Protein AF-A0A6P7H6E7-F1 (afdb_monomer_lite)

Radius of gyration: 27.66 Å; chains: 1; bounding box: 64×68×85 Å

pLDDT: mean 75.66, std 18.69, range [34.94, 96.0]

Sequence (148 aa):
MSEPGEEPEHGEEAQASQPQLYQLVNYAGNVHMPAFDNNKSTWKVYTQVFKNKMKVHNIDEDNWPQFLLTYVGFDIVSLLTELCFPEEVEDKTYGELVKMVQEYIEPDHSELAETYKFMLRVQKESESITEYVAALKALPLETSLFTG

Structure (mmCIF, N/CA/C/O backbone):
data_AF-A0A6P7H6E7-F1
#
_entry.id   AF-A0A6P7H6E7-F1
#
loop_
_atom_site.group_PDB
_atom_site.id
_atom_site.type_symbol
_atom_site.label_atom_id
_atom_site.label_alt_id
_atom_site.label_comp_id
_atom_site.label_asym_id
_atom_site.label_entity_id
_atom_site.label_seq_id
_atom_site.pdbx_PDB_ins_code
_atom_site.Cartn_x
_atom_site.Cartn_y
_atom_site.Cartn_z
_atom_site.occupancy
_atom_site.B_iso_or_equiv
_atom_site.auth_seq_id
_atom_site.auth_comp_id
_atom_site.auth_asym_id
_atom_site.auth_atom_id
_atom_site.pdbx_PDB_model_num
ATOM 1 N N . MET A 1 1 ? 31.906 41.310 -54.593 1.00 38.72 1 MET A N 1
ATOM 2 C CA . MET A 1 1 ? 31.109 40.574 -55.594 1.00 38.72 1 MET A CA 1
ATOM 3 C C . MET A 1 1 ? 31.069 39.121 -55.141 1.00 38.72 1 MET A C 1
ATOM 5 O O . MET A 1 1 ? 32.137 38.554 -54.986 1.00 38.72 1 MET A O 1
ATOM 9 N N . SER A 1 2 ? 29.852 38.647 -54.852 1.00 42.44 2 SER A N 1
ATOM 10 C CA . SER A 1 2 ? 29.301 37.275 -54.894 1.00 42.44 2 SER A CA 1
ATOM 11 C C . SER A 1 2 ? 30.016 36.068 -54.244 1.00 42.44 2 SER A C 1
ATOM 13 O O . SER A 1 2 ? 31.048 35.617 -54.726 1.00 42.44 2 SER A O 1
ATOM 15 N N . GLU A 1 3 ? 29.348 35.487 -53.234 1.00 53.25 3 GLU A N 1
ATOM 16 C CA . GLU A 1 3 ? 29.195 34.027 -52.975 1.00 53.25 3 GLU A CA 1
ATOM 17 C C . GLU A 1 3 ? 28.291 33.363 -54.061 1.00 53.25 3 GLU A C 1
ATOM 19 O O . GLU A 1 3 ? 27.765 34.143 -54.869 1.00 53.25 3 GLU A O 1
ATOM 24 N N . PRO A 1 4 ? 28.008 32.024 -54.128 1.00 62.59 4 PRO A N 1
ATOM 25 C CA . PRO A 1 4 ? 28.174 30.919 -53.142 1.00 62.59 4 PRO A CA 1
ATOM 26 C C . PRO A 1 4 ? 28.614 29.539 -53.727 1.00 62.59 4 PRO A C 1
ATOM 28 O O . PRO A 1 4 ? 28.822 29.399 -54.931 1.00 62.59 4 PRO A O 1
ATOM 31 N N . GLY A 1 5 ? 28.710 28.498 -52.880 1.00 40.84 5 GLY A N 1
ATOM 32 C CA . GLY A 1 5 ? 28.837 27.094 -53.312 1.00 40.84 5 GLY A CA 1
ATOM 33 C C . GLY A 1 5 ? 28.913 26.055 -52.178 1.00 40.84 5 GLY A C 1
ATOM 34 O O . GLY A 1 5 ? 30.003 25.594 -51.873 1.00 40.84 5 GLY A O 1
ATOM 35 N N . GLU A 1 6 ? 27.746 25.735 -51.603 1.00 44.34 6 GLU A N 1
ATOM 36 C CA . GLU A 1 6 ? 27.266 24.428 -51.085 1.00 44.34 6 GLU A CA 1
ATOM 37 C C . GLU A 1 6 ? 28.054 23.625 -50.016 1.00 44.34 6 GLU A C 1
ATOM 39 O O . GLU A 1 6 ? 29.125 23.069 -50.254 1.00 44.34 6 GLU A O 1
ATOM 44 N N . GLU A 1 7 ? 27.406 23.460 -48.853 1.00 49.53 7 GLU A N 1
ATOM 45 C CA . GLU A 1 7 ? 27.566 22.315 -47.940 1.00 49.53 7 GLU A CA 1
ATOM 46 C C . GLU A 1 7 ? 27.117 21.000 -48.605 1.00 49.53 7 GLU A C 1
ATOM 48 O O . GLU A 1 7 ? 26.267 21.006 -49.499 1.00 49.53 7 GLU A O 1
ATOM 53 N N . PRO A 1 8 ? 27.550 19.856 -48.050 1.00 44.41 8 PRO A N 1
ATOM 54 C CA . PRO A 1 8 ? 26.574 18.823 -47.749 1.00 44.41 8 PRO A CA 1
ATOM 55 C C . PRO A 1 8 ? 26.535 18.516 -46.249 1.00 44.41 8 PRO A C 1
ATOM 57 O O . PRO A 1 8 ? 27.533 18.129 -45.636 1.00 44.41 8 PRO A O 1
ATOM 60 N N . GLU A 1 9 ? 25.331 18.660 -45.697 1.00 52.41 9 GLU A N 1
ATOM 61 C CA . GLU A 1 9 ? 24.833 17.929 -44.534 1.00 52.41 9 GLU A CA 1
ATOM 62 C C . GLU A 1 9 ? 24.992 16.406 -44.730 1.00 52.41 9 GLU A C 1
ATOM 64 O O . GLU A 1 9 ? 24.896 15.922 -45.857 1.00 52.41 9 GLU A O 1
ATOM 69 N N . HIS A 1 10 ? 25.221 15.677 -43.626 1.00 39.91 10 HIS A N 1
ATOM 70 C CA . HIS A 1 10 ? 24.854 14.274 -43.309 1.00 39.91 10 HIS A CA 1
ATOM 71 C C . HIS A 1 10 ? 25.899 13.687 -42.337 1.00 39.91 10 HIS A C 1
ATOM 73 O O . HIS A 1 10 ? 27.096 13.803 -42.577 1.00 39.91 10 HIS A O 1
ATOM 79 N N . GLY A 1 11 ? 25.578 13.026 -41.226 1.00 34.94 11 GLY A N 1
ATOM 80 C CA . GLY A 1 11 ? 24.317 12.629 -40.594 1.00 34.94 11 GLY A CA 1
ATOM 81 C C . GLY A 1 11 ? 24.570 12.541 -39.077 1.00 34.94 11 GLY A C 1
ATOM 82 O O . GLY A 1 11 ? 25.713 12.466 -38.631 1.00 34.94 11 GLY A O 1
ATOM 83 N N . GLU A 1 12 ? 23.577 12.771 -38.221 1.00 47.59 12 GLU A N 1
ATOM 84 C CA . GLU A 1 12 ? 22.709 11.690 -37.726 1.00 47.59 12 GLU A CA 1
ATOM 85 C C . GLU A 1 12 ? 23.474 10.379 -37.500 1.00 47.59 12 GLU A C 1
ATOM 87 O O . GLU A 1 12 ? 23.634 9.612 -38.435 1.00 47.59 12 GLU A O 1
ATOM 92 N N . GLU A 1 13 ? 23.961 10.180 -36.267 1.00 44.84 13 GLU A N 1
ATOM 93 C CA . GLU A 1 13 ? 24.302 8.915 -35.574 1.00 44.84 13 GLU A CA 1
ATOM 94 C C . GLU A 1 13 ? 25.347 9.279 -34.492 1.00 44.84 13 GLU A C 1
ATOM 96 O O . GLU A 1 13 ? 26.471 9.652 -34.792 1.00 44.84 13 GLU A O 1
ATOM 101 N N . ALA A 1 14 ? 25.060 9.338 -33.191 1.00 38.59 14 ALA A N 1
ATOM 102 C CA . ALA A 1 14 ? 24.415 8.321 -32.383 1.00 38.59 14 ALA A CA 1
ATOM 103 C C . ALA A 1 14 ? 23.660 8.951 -31.195 1.00 38.59 14 ALA A C 1
ATOM 105 O O . ALA A 1 14 ? 24.245 9.334 -30.184 1.00 38.59 14 ALA A O 1
ATOM 106 N N . GLN A 1 15 ? 22.331 8.994 -31.293 1.00 39.78 15 GLN A N 1
ATOM 107 C CA . GLN A 1 15 ? 21.427 9.089 -30.137 1.00 39.78 15 GLN A CA 1
ATOM 108 C C . GLN A 1 15 ? 20.945 7.696 -29.683 1.00 39.78 15 GLN A C 1
ATOM 110 O O . GLN A 1 15 ? 19.939 7.572 -28.990 1.00 39.78 15 GLN A O 1
ATOM 115 N N . ALA A 1 16 ? 21.646 6.626 -30.066 1.00 48.97 16 ALA A N 1
ATOM 116 C CA . ALA A 1 16 ? 21.280 5.262 -29.713 1.00 48.97 16 ALA A CA 1
ATOM 117 C C . ALA A 1 16 ? 22.121 4.760 -28.532 1.00 48.97 16 ALA A C 1
ATOM 119 O O . ALA A 1 16 ? 23.346 4.694 -28.620 1.00 48.97 16 ALA A O 1
ATOM 120 N N . SER A 1 17 ? 21.428 4.308 -27.481 1.00 49.62 17 SER A N 1
ATOM 121 C CA . SER A 1 17 ? 21.933 3.554 -26.316 1.00 49.62 17 SER A CA 1
ATOM 122 C C . SER A 1 17 ? 22.246 4.348 -25.042 1.00 49.62 17 SER A C 1
ATOM 124 O O . SER A 1 17 ? 23.214 4.052 -24.345 1.00 49.62 17 SER A O 1
ATOM 126 N N . GLN A 1 18 ? 21.385 5.291 -24.646 1.00 45.50 18 GLN A N 1
ATOM 127 C CA . GLN A 1 18 ? 21.222 5.492 -23.200 1.00 45.50 18 GLN A CA 1
ATOM 128 C C . GLN A 1 18 ? 20.479 4.269 -22.625 1.00 45.50 18 GLN A C 1
ATOM 130 O O . GLN A 1 18 ? 19.486 3.853 -23.227 1.00 45.50 18 GLN A O 1
ATOM 135 N N . PRO A 1 19 ? 20.932 3.663 -21.507 1.00 49.91 19 PRO A N 1
ATOM 136 C CA . PRO A 1 19 ? 20.235 2.538 -20.883 1.00 49.91 19 PRO A CA 1
ATOM 137 C C . PRO A 1 19 ? 18.774 2.914 -20.622 1.00 49.91 19 PRO A C 1
ATOM 139 O O . PRO A 1 19 ? 18.520 4.026 -20.161 1.00 49.91 19 PRO A O 1
ATOM 142 N N . GLN A 1 20 ? 17.820 2.006 -20.855 1.00 53.94 20 GLN A N 1
ATOM 143 C CA . GLN A 1 20 ? 16.397 2.261 -20.565 1.00 53.94 20 GLN A CA 1
ATOM 144 C C . GLN A 1 20 ? 16.183 2.773 -19.125 1.00 53.94 20 GLN A C 1
ATOM 146 O O . GLN A 1 20 ? 15.345 3.640 -18.887 1.00 53.94 20 GLN A O 1
ATOM 151 N N . LEU A 1 21 ? 17.040 2.341 -18.192 1.00 41.00 21 LEU A N 1
ATOM 152 C CA . LEU A 1 21 ? 17.104 2.830 -16.813 1.00 41.00 21 LEU A CA 1
ATOM 153 C C . LEU A 1 21 ? 17.318 4.353 -16.699 1.00 41.00 21 LEU A C 1
ATOM 155 O O . LEU A 1 21 ? 16.691 4.985 -15.857 1.00 41.00 21 LEU A O 1
ATOM 159 N N . TYR A 1 22 ? 18.137 4.977 -17.552 1.00 45.66 22 TYR A N 1
ATOM 160 C CA . TYR A 1 22 ? 18.367 6.431 -17.528 1.00 45.66 22 TYR A CA 1
ATOM 161 C C . TYR A 1 22 ? 17.148 7.231 -18.006 1.00 45.66 22 TYR A C 1
ATOM 163 O O . TYR A 1 22 ? 16.881 8.317 -17.490 1.00 45.66 22 TYR A O 1
ATOM 171 N N . GLN A 1 23 ? 16.379 6.695 -18.958 1.00 50.47 23 GLN A N 1
ATOM 172 C CA . GLN A 1 23 ? 15.110 7.309 -19.355 1.00 50.47 23 GLN A CA 1
ATOM 173 C C . GLN A 1 23 ? 14.056 7.154 -18.251 1.00 50.47 23 GLN A C 1
ATOM 175 O O . GLN A 1 23 ? 13.353 8.120 -17.956 1.00 50.47 23 GLN A O 1
ATOM 180 N N . LEU A 1 24 ? 14.025 6.000 -17.571 1.00 51.50 24 LEU A N 1
ATOM 181 C CA . LEU A 1 24 ? 13.170 5.750 -16.406 1.00 51.50 24 LEU A CA 1
ATOM 182 C C . LEU A 1 24 ? 13.443 6.746 -15.264 1.00 51.50 24 LEU A C 1
ATOM 184 O O . LEU A 1 24 ? 12.508 7.322 -14.715 1.00 51.50 24 LEU A O 1
ATOM 188 N N . VAL A 1 25 ? 14.718 6.997 -14.943 1.00 52.03 25 VAL A N 1
ATOM 189 C CA . VAL A 1 25 ? 15.145 7.900 -13.855 1.00 52.03 25 VAL A CA 1
ATOM 190 C C . VAL A 1 25 ? 14.800 9.366 -14.151 1.00 52.03 25 VAL A C 1
ATOM 192 O O . VAL A 1 25 ? 14.315 10.077 -13.270 1.00 52.03 25 VAL A O 1
ATOM 195 N N . ASN A 1 26 ? 14.970 9.821 -15.397 1.00 47.06 26 ASN A N 1
ATOM 196 C CA . ASN A 1 26 ? 14.592 11.183 -15.797 1.00 47.06 26 ASN A CA 1
ATOM 197 C C . ASN A 1 26 ? 13.064 11.388 -15.818 1.00 47.06 26 ASN A C 1
ATOM 199 O O . ASN A 1 26 ? 12.585 12.482 -15.518 1.00 47.06 26 ASN A O 1
ATOM 203 N N . TYR A 1 27 ? 12.286 10.343 -16.122 1.00 53.06 27 TYR A N 1
ATOM 204 C CA . TYR A 1 27 ? 10.823 10.379 -16.031 1.00 53.06 27 TYR A CA 1
ATOM 205 C C . TYR A 1 27 ? 10.331 10.308 -14.579 1.00 53.06 27 TYR A C 1
ATOM 207 O O . TYR A 1 27 ? 9.423 11.051 -14.207 1.00 53.06 27 TYR A O 1
ATOM 215 N N . ALA A 1 28 ? 10.973 9.495 -13.735 1.00 51.12 28 ALA A N 1
ATOM 216 C CA . ALA A 1 28 ? 10.705 9.399 -12.301 1.00 51.12 28 ALA A CA 1
ATOM 217 C C . ALA A 1 28 ? 10.885 10.746 -11.575 1.00 51.12 28 ALA A C 1
ATOM 219 O O . ALA A 1 28 ? 10.122 11.059 -10.660 1.00 51.12 28 ALA A O 1
ATOM 220 N N . GLY A 1 29 ? 11.811 11.594 -12.045 1.00 49.16 29 GLY A N 1
ATOM 221 C CA . GLY A 1 29 ? 11.960 12.980 -11.582 1.00 49.16 29 GLY A CA 1
ATOM 222 C C . GLY A 1 29 ? 10.728 13.872 -11.820 1.00 49.16 29 GLY A C 1
ATOM 223 O O . GLY A 1 29 ? 10.509 14.816 -11.065 1.00 49.16 29 GLY A O 1
ATOM 224 N N . ASN A 1 30 ? 9.884 13.549 -12.809 1.00 53.25 30 ASN A N 1
ATOM 225 C CA . ASN A 1 30 ? 8.616 14.241 -13.082 1.00 53.25 30 ASN A CA 1
ATOM 226 C C . ASN A 1 30 ? 7.398 13.561 -12.429 1.00 53.25 30 ASN A C 1
ATOM 228 O O . ASN A 1 30 ? 6.339 14.179 -12.295 1.00 53.25 30 ASN A O 1
ATOM 232 N N . VAL A 1 31 ? 7.533 12.314 -11.967 1.00 61.22 31 VAL A N 1
ATOM 233 C CA . VAL A 1 31 ? 6.505 11.613 -11.188 1.00 61.22 31 VAL A CA 1
ATOM 234 C C . VAL A 1 31 ? 6.758 11.853 -9.702 1.00 61.22 31 VAL A C 1
ATOM 236 O O . VAL A 1 31 ? 7.139 10.959 -8.957 1.00 61.22 31 VAL A O 1
ATOM 239 N N . HIS A 1 32 ? 6.529 13.079 -9.228 1.00 70.12 32 HIS A N 1
ATOM 240 C CA . HIS A 1 32 ? 6.522 13.314 -7.784 1.00 70.12 32 HIS A CA 1
ATOM 241 C C . HIS A 1 32 ? 5.297 12.616 -7.176 1.00 70.12 32 HIS A C 1
ATOM 243 O O . HIS A 1 32 ? 4.144 12.982 -7.454 1.00 70.12 32 HIS A O 1
ATOM 249 N N . MET A 1 33 ? 5.544 11.595 -6.363 1.00 80.56 33 MET A N 1
ATOM 250 C CA . MET A 1 33 ? 4.554 10.927 -5.530 1.00 80.56 33 MET A CA 1
ATOM 251 C C . MET A 1 33 ? 5.083 10.919 -4.093 1.00 80.56 33 MET A C 1
ATOM 253 O O . MET A 1 33 ? 6.209 10.477 -3.879 1.00 80.56 33 MET A O 1
ATOM 257 N N . PRO A 1 34 ? 4.325 11.443 -3.113 1.00 84.00 34 PRO A N 1
ATOM 258 C CA . PRO A 1 34 ? 4.729 11.332 -1.719 1.00 84.00 34 PRO A CA 1
ATOM 259 C C . PRO A 1 34 ? 4.740 9.858 -1.299 1.00 84.00 34 PRO A C 1
ATOM 261 O O . PRO A 1 34 ? 3.945 9.072 -1.814 1.00 84.00 34 PRO A O 1
ATOM 264 N N . ALA A 1 35 ? 5.599 9.508 -0.342 1.00 91.00 35 ALA A N 1
ATOM 265 C CA . ALA A 1 35 ? 5.547 8.203 0.310 1.00 91.00 35 ALA A CA 1
ATOM 266 C C . ALA A 1 35 ? 4.164 7.950 0.927 1.00 91.00 35 ALA A C 1
ATOM 268 O O . ALA A 1 35 ? 3.431 8.896 1.249 1.00 91.00 35 ALA A O 1
ATOM 269 N N . PHE A 1 36 ? 3.803 6.677 1.076 1.00 92.00 36 PHE A N 1
ATOM 270 C CA . PHE A 1 36 ? 2.553 6.315 1.722 1.00 92.00 36 PHE A CA 1
ATOM 271 C C . PHE A 1 36 ? 2.566 6.760 3.192 1.00 92.00 36 PHE A C 1
ATOM 273 O O . PHE A 1 36 ? 3.544 6.574 3.910 1.00 92.00 36 PHE A O 1
ATOM 280 N N . ASP A 1 37 ? 1.464 7.366 3.633 1.00 87.44 37 ASP A N 1
ATOM 281 C CA . ASP A 1 37 ? 1.277 7.836 5.003 1.00 87.44 37 ASP A CA 1
ATOM 282 C C . ASP A 1 37 ? -0.158 7.534 5.429 1.00 87.44 37 ASP A C 1
ATOM 284 O O . ASP A 1 37 ? -1.118 8.136 4.927 1.00 87.44 37 ASP A O 1
ATOM 288 N N . ASN A 1 38 ? -0.288 6.606 6.376 1.00 85.06 38 ASN A N 1
ATOM 289 C CA . ASN A 1 38 ? -1.578 6.128 6.862 1.00 85.06 38 ASN A CA 1
ATOM 290 C C . ASN A 1 38 ? -2.383 7.223 7.595 1.00 85.06 38 ASN A C 1
ATOM 292 O O . ASN A 1 38 ? -3.591 7.097 7.764 1.00 85.06 38 ASN A O 1
ATOM 296 N N . ASN A 1 39 ? -1.745 8.331 7.995 1.00 84.94 39 ASN A N 1
ATOM 297 C CA . ASN A 1 39 ? -2.435 9.473 8.601 1.00 84.94 39 ASN A CA 1
ATOM 298 C C . ASN A 1 39 ? -3.029 10.432 7.558 1.00 84.94 39 ASN A C 1
ATOM 300 O O . ASN A 1 39 ? -3.848 11.284 7.903 1.00 84.94 39 ASN A O 1
ATOM 304 N N . LYS A 1 40 ? -2.599 10.338 6.291 1.00 83.12 40 LYS A N 1
ATOM 305 C CA . LYS A 1 40 ? -3.007 11.255 5.213 1.00 83.12 40 LYS A CA 1
ATOM 306 C C . LYS A 1 40 ? -3.997 10.633 4.234 1.00 83.12 40 LYS A C 1
ATOM 308 O O . LYS A 1 40 ? -4.817 11.357 3.674 1.00 83.12 40 LYS A O 1
ATOM 313 N N . SER A 1 41 ? -3.921 9.325 3.992 1.00 85.00 41 SER A N 1
ATOM 314 C CA . SER A 1 41 ? -4.796 8.633 3.037 1.00 85.00 41 SER A CA 1
ATOM 315 C C . SER A 1 41 ? -4.887 7.137 3.314 1.00 85.00 41 SER A C 1
ATOM 317 O O . SER A 1 41 ? -3.965 6.564 3.884 1.00 85.00 41 SER A O 1
ATOM 319 N N . THR A 1 42 ? -5.945 6.490 2.823 1.00 89.25 42 THR A N 1
ATOM 320 C CA . THR A 1 42 ? -6.055 5.025 2.849 1.00 89.25 42 THR A CA 1
ATOM 321 C C . THR A 1 42 ? -5.169 4.377 1.784 1.00 89.25 42 THR A C 1
ATOM 323 O O . THR A 1 42 ? -4.878 4.982 0.744 1.00 89.25 42 THR A O 1
ATOM 326 N N . TRP A 1 43 ? -4.791 3.114 2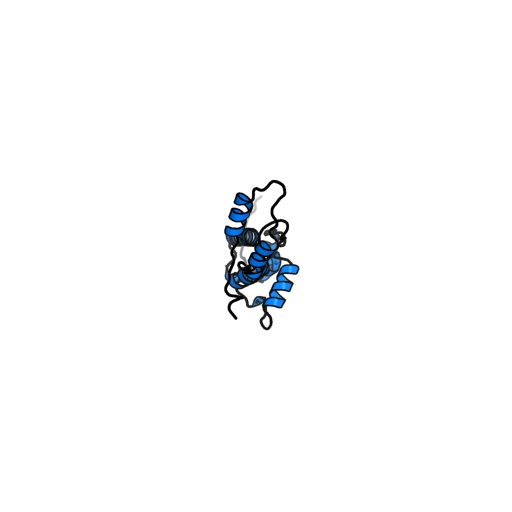.001 1.00 91.75 43 TRP A N 1
ATOM 327 C CA . TRP A 1 43 ? -3.991 2.342 1.044 1.00 91.75 43 TRP A CA 1
ATOM 328 C C . TRP A 1 43 ? -4.661 2.247 -0.337 1.00 91.75 43 TRP A C 1
ATOM 330 O O . TRP A 1 43 ? -4.030 2.437 -1.382 1.00 91.75 43 TRP A O 1
ATOM 340 N N . LYS A 1 44 ? -5.988 2.082 -0.358 1.00 90.62 44 LYS A N 1
ATOM 341 C CA . LYS A 1 44 ? -6.799 2.104 -1.583 1.00 90.62 44 LYS A CA 1
ATOM 342 C C . LYS A 1 44 ? -6.671 3.413 -2.371 1.00 90.62 44 LYS A C 1
ATOM 344 O O . LYS A 1 44 ? -6.581 3.391 -3.597 1.00 90.62 44 LYS A O 1
ATOM 349 N N . VAL A 1 45 ? -6.677 4.563 -1.693 1.00 89.81 45 VAL A N 1
ATOM 350 C CA . VAL A 1 45 ? -6.527 5.868 -2.360 1.00 89.81 45 VAL A CA 1
ATOM 351 C C . VAL A 1 45 ? -5.112 6.018 -2.911 1.00 89.81 45 VAL A C 1
ATOM 353 O O . VAL A 1 45 ? -4.949 6.421 -4.063 1.00 89.81 45 VAL A O 1
ATOM 356 N N . TYR A 1 46 ? -4.101 5.640 -2.129 1.00 93.44 46 TYR A N 1
ATOM 357 C CA . TYR A 1 46 ? -2.705 5.686 -2.554 1.00 93.44 46 TYR A CA 1
ATOM 358 C C . TYR A 1 46 ? -2.463 4.871 -3.833 1.00 93.44 46 TYR A C 1
ATOM 360 O O . TYR A 1 46 ? -1.968 5.399 -4.832 1.00 93.44 46 TYR A O 1
ATOM 368 N N . THR A 1 47 ? -2.901 3.610 -3.848 1.00 94.44 47 THR A N 1
ATOM 369 C CA . THR A 1 47 ? -2.746 2.711 -5.003 1.00 94.44 47 THR A CA 1
ATOM 370 C C . THR A 1 47 ? -3.530 3.187 -6.228 1.00 94.44 47 THR A C 1
ATOM 372 O O . THR A 1 47 ? -3.054 3.047 -7.355 1.00 94.44 47 THR A O 1
ATOM 375 N N . GLN A 1 48 ? -4.692 3.825 -6.049 1.00 93.19 48 GLN A N 1
ATOM 376 C CA . GLN A 1 48 ? -5.428 4.444 -7.154 1.00 93.19 48 GLN A CA 1
ATOM 377 C C . GLN A 1 48 ? -4.654 5.612 -7.782 1.00 93.19 48 GLN A C 1
ATOM 379 O O . GLN A 1 48 ? -4.566 5.705 -9.009 1.00 93.19 48 GLN A O 1
ATOM 384 N N . VAL A 1 49 ? -4.087 6.503 -6.961 1.00 91.62 49 VAL A N 1
ATOM 385 C CA . VAL A 1 49 ? -3.269 7.627 -7.447 1.00 91.62 49 VAL A CA 1
ATOM 386 C C . VAL A 1 49 ? -2.008 7.108 -8.139 1.00 91.62 49 VAL A C 1
ATOM 388 O O . VAL A 1 49 ? -1.640 7.637 -9.189 1.00 91.62 49 VAL A O 1
ATOM 391 N N . PHE A 1 50 ? -1.395 6.047 -7.607 1.00 94.00 50 PHE A N 1
ATOM 392 C CA . PHE A 1 50 ? -0.247 5.373 -8.215 1.00 94.00 50 PHE A CA 1
ATOM 393 C C . PHE A 1 50 ? -0.584 4.882 -9.628 1.00 94.00 50 PHE A C 1
ATOM 395 O O . PHE A 1 50 ? 0.048 5.309 -10.594 1.00 94.00 50 PHE A O 1
ATOM 402 N N . LYS A 1 51 ? -1.647 4.076 -9.770 1.00 93.94 51 LYS A N 1
ATOM 403 C CA . LYS A 1 51 ? -2.107 3.554 -11.069 1.00 93.94 51 LYS A CA 1
ATOM 404 C C . LYS A 1 51 ? -2.389 4.669 -12.067 1.00 93.94 51 LYS A C 1
ATOM 406 O O . LYS A 1 51 ? -1.999 4.581 -13.227 1.00 93.94 51 LYS A O 1
ATOM 411 N N . ASN A 1 52 ? -3.065 5.728 -11.623 1.00 90.56 52 ASN A N 1
ATOM 412 C CA . ASN A 1 52 ? -3.379 6.864 -12.484 1.00 90.56 52 ASN A CA 1
ATOM 413 C C . ASN A 1 52 ? -2.106 7.556 -12.979 1.00 90.56 52 ASN A C 1
ATOM 415 O O . ASN A 1 52 ? -2.024 7.882 -14.159 1.00 90.56 52 ASN A O 1
ATOM 419 N N . LYS A 1 53 ? -1.104 7.741 -12.111 1.00 87.75 53 LYS A N 1
ATOM 420 C CA . LYS A 1 53 ? 0.191 8.302 -12.510 1.00 87.75 53 LYS A CA 1
ATOM 421 C C . LYS A 1 53 ? 0.894 7.405 -13.523 1.00 87.75 53 LYS A C 1
ATOM 423 O O . LYS A 1 53 ? 1.279 7.905 -14.573 1.00 87.75 53 LYS A O 1
ATOM 428 N N . MET A 1 54 ? 0.993 6.102 -13.268 1.00 90.50 54 MET A N 1
ATOM 429 C CA . MET A 1 54 ? 1.628 5.175 -14.214 1.00 90.50 54 MET A CA 1
ATOM 430 C C . MET A 1 54 ? 0.971 5.239 -15.599 1.00 90.50 54 MET A C 1
ATOM 432 O O . MET A 1 54 ? 1.665 5.347 -16.607 1.00 90.50 54 MET A O 1
ATOM 436 N N . LYS A 1 55 ? -0.366 5.298 -15.646 1.00 88.56 55 LYS A N 1
ATOM 437 C CA . LYS A 1 55 ? -1.130 5.442 -16.894 1.00 88.56 55 LYS A CA 1
ATOM 438 C C . LYS A 1 55 ? -0.905 6.778 -17.595 1.00 88.56 55 LYS A C 1
ATOM 440 O O . LYS A 1 55 ? -0.697 6.791 -18.799 1.00 88.56 55 LYS A O 1
ATOM 445 N N . VAL A 1 56 ? -0.928 7.898 -16.868 1.00 86.88 56 VAL A N 1
ATOM 446 C CA . VAL A 1 56 ? -0.676 9.237 -17.442 1.00 86.88 56 VAL A CA 1
ATOM 447 C C . VAL A 1 56 ? 0.715 9.319 -18.073 1.00 86.88 56 VAL A C 1
ATOM 449 O O . VAL A 1 56 ? 0.894 9.994 -19.082 1.00 86.88 56 VAL A O 1
ATOM 452 N N . HIS A 1 57 ? 1.684 8.613 -17.495 1.00 84.31 57 HIS A N 1
ATOM 453 C CA . HIS A 1 57 ? 3.059 8.568 -17.979 1.00 84.31 57 HIS A CA 1
ATOM 454 C C . HIS A 1 57 ? 3.340 7.408 -18.952 1.00 84.31 57 HIS A C 1
ATOM 456 O O . HIS A 1 57 ? 4.489 7.247 -19.351 1.00 84.31 57 HIS A O 1
ATOM 462 N N . ASN A 1 58 ? 2.323 6.636 -19.362 1.00 85.94 58 ASN A N 1
ATOM 463 C CA . ASN A 1 58 ? 2.451 5.472 -20.252 1.00 85.94 58 ASN A CA 1
ATOM 464 C C . ASN A 1 58 ? 3.522 4.460 -19.798 1.00 85.94 58 ASN A C 1
ATOM 466 O O . ASN A 1 58 ? 4.266 3.923 -20.617 1.00 85.94 58 ASN A O 1
ATOM 470 N N . ILE A 1 59 ? 3.616 4.215 -18.489 1.00 86.69 59 ILE A N 1
ATOM 471 C CA . ILE A 1 59 ? 4.523 3.212 -17.925 1.00 86.69 59 ILE A CA 1
ATOM 472 C C . ILE A 1 59 ? 3.901 1.824 -18.081 1.00 86.69 59 ILE A C 1
ATOM 474 O O . ILE A 1 59 ? 2.767 1.606 -17.643 1.00 86.69 59 ILE A O 1
ATOM 478 N N . ASP A 1 60 ? 4.665 0.898 -18.662 1.00 90.38 60 ASP A N 1
ATOM 479 C CA . ASP A 1 60 ? 4.278 -0.508 -18.811 1.00 90.38 60 ASP A CA 1
ATOM 480 C C . ASP A 1 60 ? 3.987 -1.153 -17.445 1.00 90.38 60 ASP A C 1
ATOM 482 O O . ASP A 1 60 ? 4.724 -0.917 -16.482 1.00 90.38 60 ASP A O 1
ATOM 486 N N . GLU A 1 61 ? 2.922 -1.956 -17.370 1.00 91.00 61 GLU A N 1
ATOM 487 C CA . GLU A 1 61 ? 2.489 -2.654 -16.153 1.00 91.00 61 GLU A CA 1
ATOM 488 C C . GLU A 1 61 ? 3.578 -3.582 -15.604 1.00 91.00 61 GLU A C 1
ATOM 490 O O . GLU A 1 61 ? 3.705 -3.707 -14.384 1.00 91.00 61 GLU A O 1
ATOM 495 N N . ASP A 1 62 ? 4.437 -4.114 -16.477 1.00 91.00 62 ASP A N 1
ATOM 496 C CA . ASP A 1 62 ? 5.591 -4.939 -16.102 1.00 91.00 62 ASP A CA 1
ATOM 497 C C . ASP A 1 62 ? 6.594 -4.194 -15.203 1.00 91.00 62 ASP A C 1
ATOM 499 O O . ASP A 1 62 ? 7.297 -4.815 -14.410 1.00 91.00 62 ASP A O 1
ATOM 503 N N . ASN A 1 63 ? 6.636 -2.857 -15.280 1.00 90.31 63 ASN A N 1
ATOM 504 C CA . ASN A 1 63 ? 7.521 -2.028 -14.456 1.00 90.31 63 ASN A CA 1
ATOM 505 C C . ASN A 1 63 ? 6.847 -1.516 -13.171 1.00 90.31 63 ASN A C 1
ATOM 507 O O . ASN A 1 63 ? 7.501 -0.937 -12.301 1.00 90.31 63 ASN A O 1
ATOM 511 N N . TRP A 1 64 ? 5.530 -1.676 -13.021 1.00 93.62 64 TRP A N 1
ATOM 512 C CA . TRP A 1 64 ? 4.805 -1.140 -11.865 1.00 93.62 64 TRP A CA 1
ATOM 513 C C . TRP A 1 64 ? 5.296 -1.656 -10.504 1.00 93.62 64 TRP A C 1
ATOM 515 O O . TRP A 1 64 ? 5.277 -0.849 -9.569 1.00 93.62 64 TRP A O 1
ATOM 525 N N . PRO A 1 65 ? 5.741 -2.920 -10.335 1.00 94.00 65 PRO A N 1
ATOM 526 C CA . PRO A 1 65 ? 6.301 -3.379 -9.064 1.00 94.00 65 PRO A CA 1
ATOM 527 C C . PRO A 1 65 ? 7.500 -2.530 -8.622 1.00 94.00 65 PRO A C 1
ATOM 529 O O . PRO A 1 65 ? 7.522 -2.021 -7.503 1.00 94.00 65 PRO A O 1
ATOM 532 N N . GLN A 1 66 ? 8.455 -2.283 -9.522 1.00 91.12 66 GLN A N 1
ATOM 533 C CA . GLN A 1 66 ? 9.679 -1.534 -9.225 1.00 91.12 66 GLN A CA 1
ATOM 534 C C . GLN A 1 66 ? 9.373 -0.063 -8.923 1.00 91.12 66 GLN A C 1
ATOM 536 O O . GLN A 1 66 ? 9.930 0.525 -7.991 1.00 91.12 66 GLN A O 1
ATOM 541 N N . PHE A 1 67 ? 8.434 0.531 -9.665 1.00 91.31 67 PHE A N 1
ATOM 542 C CA . PHE A 1 67 ? 7.931 1.870 -9.363 1.00 91.31 67 PHE A CA 1
ATOM 543 C C . PHE A 1 67 ? 7.260 1.919 -7.982 1.00 91.31 67 PHE A C 1
ATOM 545 O O . PHE A 1 67 ? 7.526 2.840 -7.212 1.00 91.31 67 PHE A O 1
ATOM 552 N N . LEU A 1 68 ? 6.427 0.936 -7.627 1.00 93.25 68 LEU A N 1
ATOM 553 C CA . LEU A 1 68 ? 5.767 0.902 -6.322 1.00 93.25 68 LEU A CA 1
ATOM 554 C C . LEU A 1 68 ? 6.797 0.858 -5.188 1.00 93.25 68 LEU A C 1
ATOM 556 O O . LEU A 1 68 ? 6.730 1.698 -4.294 1.00 93.25 68 LEU A O 1
ATOM 560 N N . LEU A 1 69 ? 7.777 -0.046 -5.261 1.00 92.25 69 LEU A N 1
ATOM 561 C CA . LEU A 1 69 ? 8.838 -0.175 -4.253 1.00 92.25 69 LEU A CA 1
ATOM 562 C C . LEU A 1 69 ? 9.674 1.108 -4.111 1.00 92.25 69 LEU A C 1
ATOM 564 O O . LEU A 1 69 ? 10.100 1.453 -3.012 1.00 92.25 69 LEU A O 1
ATOM 568 N N . THR A 1 70 ? 9.839 1.865 -5.197 1.00 90.31 70 THR A N 1
ATOM 569 C CA . THR A 1 70 ? 10.565 3.144 -5.186 1.00 90.31 70 THR A CA 1
ATOM 570 C C . THR A 1 70 ? 9.774 4.269 -4.505 1.00 90.31 70 THR A C 1
ATOM 572 O O . THR A 1 70 ? 10.356 5.095 -3.803 1.00 90.31 70 THR A O 1
ATOM 575 N N . TYR A 1 71 ? 8.451 4.329 -4.701 1.00 90.69 71 TYR A N 1
ATOM 576 C CA . TYR A 1 71 ? 7.623 5.452 -4.233 1.00 90.69 71 TYR A CA 1
ATOM 577 C C . TYR A 1 71 ? 6.898 5.211 -2.910 1.00 90.69 71 TYR A C 1
ATOM 579 O O . TYR A 1 71 ? 6.522 6.180 -2.251 1.00 90.69 71 TYR A O 1
ATOM 587 N N . VAL A 1 72 ? 6.673 3.956 -2.515 1.00 91.75 72 VAL A N 1
ATOM 588 C CA . VAL A 1 72 ? 5.828 3.623 -1.358 1.00 91.75 72 VAL A CA 1
ATOM 589 C C . VAL A 1 72 ? 6.442 4.049 -0.021 1.00 91.75 72 VAL A C 1
ATOM 591 O O . VAL A 1 72 ? 5.710 4.423 0.895 1.00 91.75 72 VAL A O 1
ATOM 594 N N . GLY A 1 73 ? 7.774 4.100 0.055 1.00 91.88 73 GLY A N 1
ATOM 595 C CA . GLY A 1 73 ? 8.533 4.498 1.241 1.00 91.88 73 GLY A CA 1
ATOM 596 C C . GLY A 1 73 ? 9.113 3.315 2.021 1.00 91.88 73 GLY A C 1
ATOM 597 O O . GLY A 1 73 ? 8.637 2.185 1.922 1.00 91.88 73 GLY A O 1
ATOM 598 N N . PHE A 1 74 ? 10.154 3.593 2.811 1.00 91.50 74 PHE A N 1
ATOM 599 C CA . PHE A 1 74 ? 10.969 2.573 3.486 1.00 91.50 74 PHE A CA 1
ATOM 600 C C . PHE A 1 74 ? 10.184 1.674 4.444 1.00 91.50 74 PHE A C 1
ATOM 602 O O . PHE A 1 74 ? 10.470 0.481 4.506 1.00 91.50 74 PHE A O 1
ATOM 609 N N . ASP A 1 75 ? 9.191 2.216 5.150 1.00 90.81 75 ASP A N 1
ATOM 610 C CA . ASP A 1 75 ? 8.412 1.455 6.134 1.00 90.81 75 ASP A CA 1
ATOM 611 C C . ASP A 1 75 ? 7.636 0.317 5.459 1.00 90.81 75 ASP A C 1
ATOM 613 O O . ASP A 1 75 ? 7.640 -0.819 5.928 1.00 90.81 75 ASP A O 1
ATOM 617 N N . ILE A 1 76 ? 7.021 0.604 4.308 1.00 93.12 76 ILE A N 1
ATOM 618 C CA . ILE A 1 76 ? 6.254 -0.388 3.552 1.00 93.12 76 ILE A CA 1
ATOM 619 C C . ILE A 1 76 ? 7.173 -1.355 2.803 1.00 93.12 76 ILE A C 1
ATOM 621 O O . ILE A 1 76 ? 6.851 -2.535 2.715 1.00 93.12 76 ILE A O 1
ATOM 625 N N . VAL A 1 77 ? 8.325 -0.899 2.300 1.00 93.62 77 VAL A N 1
ATOM 626 C CA . VAL A 1 77 ? 9.317 -1.804 1.693 1.00 93.62 77 VAL A CA 1
ATOM 627 C C . VAL A 1 77 ? 9.855 -2.789 2.731 1.00 93.62 77 VAL A C 1
ATOM 629 O O . VAL A 1 77 ? 9.875 -3.982 2.461 1.00 93.62 77 VAL A O 1
ATOM 632 N N . SER A 1 78 ? 10.204 -2.319 3.932 1.00 92.94 78 SER A N 1
ATOM 633 C CA . SER A 1 78 ? 10.680 -3.181 5.027 1.00 92.94 78 SER A CA 1
ATOM 634 C C . SER A 1 78 ? 9.633 -4.231 5.399 1.00 92.94 78 SER A C 1
ATOM 636 O O . SER A 1 78 ? 9.947 -5.415 5.478 1.00 92.94 78 SER A O 1
ATOM 638 N N . LEU A 1 79 ? 8.372 -3.809 5.527 1.00 92.62 79 LEU A N 1
ATOM 639 C CA . LEU A 1 79 ? 7.242 -4.708 5.746 1.00 92.62 79 LEU A CA 1
ATOM 640 C C . LEU A 1 79 ? 7.120 -5.758 4.633 1.00 92.62 79 LEU A C 1
ATOM 642 O O . LEU A 1 79 ? 6.976 -6.943 4.910 1.00 92.62 79 LEU A O 1
ATOM 646 N N . LEU A 1 80 ? 7.163 -5.336 3.371 1.00 93.62 80 LEU A N 1
ATOM 647 C CA . LEU A 1 80 ? 7.056 -6.245 2.234 1.00 93.62 80 LEU A CA 1
ATOM 648 C C . LEU A 1 80 ? 8.198 -7.265 2.208 1.00 93.62 80 LEU A C 1
ATOM 650 O O . LEU A 1 80 ? 7.938 -8.438 1.958 1.00 93.62 80 LEU A O 1
ATOM 654 N N . THR A 1 81 ? 9.431 -6.849 2.503 1.00 92.75 81 THR A N 1
ATOM 655 C CA . THR A 1 81 ? 10.586 -7.752 2.607 1.00 92.75 81 THR A CA 1
ATOM 656 C C . THR A 1 81 ? 10.389 -8.788 3.714 1.00 92.75 81 THR A C 1
ATOM 658 O O . THR A 1 81 ? 10.656 -9.969 3.501 1.00 92.75 81 THR A O 1
ATOM 661 N N . GLU A 1 82 ? 9.872 -8.382 4.878 1.00 91.88 82 GLU A N 1
ATOM 662 C CA . GLU A 1 82 ? 9.546 -9.310 5.970 1.00 91.88 82 GLU A CA 1
ATOM 663 C C . GLU A 1 82 ? 8.440 -10.303 5.575 1.00 91.88 82 GLU A C 1
ATOM 665 O O . GLU A 1 82 ? 8.540 -11.489 5.887 1.00 91.88 82 GLU A O 1
ATOM 670 N N . LEU A 1 83 ? 7.410 -9.840 4.857 1.00 89.25 83 LEU A N 1
ATOM 671 C CA . LEU A 1 83 ? 6.291 -10.672 4.404 1.00 89.25 83 LEU A CA 1
ATOM 672 C C . LEU A 1 83 ? 6.654 -11.619 3.248 1.00 89.25 83 LEU A C 1
ATOM 674 O O . LEU A 1 83 ? 6.034 -12.673 3.120 1.00 89.25 83 LEU A O 1
ATOM 678 N N . CYS A 1 84 ? 7.624 -11.263 2.399 1.00 90.50 84 CYS A N 1
ATOM 679 C CA . CYS A 1 84 ? 8.009 -12.069 1.233 1.00 90.50 84 CYS A CA 1
ATOM 680 C C . CYS A 1 84 ? 8.975 -13.211 1.563 1.00 90.50 84 CYS A C 1
ATOM 682 O O . CYS A 1 84 ? 9.091 -14.139 0.764 1.00 90.50 84 CYS A O 1
ATOM 684 N N . PHE A 1 85 ? 9.637 -13.186 2.724 1.00 84.62 85 PHE A N 1
ATOM 685 C CA . PHE A 1 85 ? 10.631 -14.192 3.094 1.00 84.62 85 PHE A CA 1
ATOM 686 C C . PHE A 1 85 ? 10.074 -15.631 2.979 1.00 84.62 85 PHE A C 1
ATOM 688 O O . PHE A 1 85 ? 9.022 -15.922 3.558 1.00 84.62 85 PHE A O 1
ATOM 695 N N . PRO A 1 86 ? 10.763 -16.567 2.285 1.00 87.00 86 PRO A N 1
ATOM 696 C CA . PRO A 1 86 ? 12.159 -16.532 1.814 1.00 87.00 86 PRO A CA 1
ATOM 697 C C . PRO A 1 86 ? 12.381 -16.010 0.379 1.00 87.00 86 PRO A C 1
ATOM 699 O O . PRO A 1 86 ? 13.486 -16.148 -0.140 1.00 87.00 86 PRO A O 1
ATOM 702 N N . GLU A 1 87 ? 11.353 -15.484 -0.280 1.00 90.31 87 GLU A N 1
ATOM 703 C CA . GLU A 1 87 ? 11.431 -14.936 -1.640 1.00 90.31 87 GLU A CA 1
ATOM 704 C C . GLU A 1 87 ? 11.800 -13.443 -1.623 1.00 90.31 87 GLU A C 1
ATOM 706 O O . GLU A 1 87 ? 11.584 -12.748 -0.627 1.00 90.31 87 GLU A O 1
ATOM 711 N N . GLU A 1 88 ? 12.341 -12.944 -2.736 1.00 89.19 88 GLU A N 1
ATOM 712 C CA . GLU A 1 88 ? 12.673 -11.526 -2.897 1.00 89.19 88 GLU A CA 1
ATOM 713 C C . GLU A 1 88 ? 11.415 -10.710 -3.234 1.00 89.19 88 GLU A C 1
ATOM 715 O O . GLU A 1 88 ? 10.513 -11.161 -3.948 1.00 89.19 88 GLU A O 1
ATOM 720 N N . VAL A 1 89 ? 11.341 -9.481 -2.721 1.00 90.50 89 VAL A N 1
ATOM 721 C CA . VAL A 1 89 ? 10.185 -8.596 -2.946 1.00 90.50 89 VAL A CA 1
ATOM 722 C C . VAL A 1 89 ? 10.106 -8.134 -4.408 1.00 90.50 89 VAL A C 1
ATOM 724 O O . VAL A 1 89 ? 9.022 -7.876 -4.932 1.00 90.50 89 VAL A O 1
ATOM 727 N N . GLU A 1 90 ? 11.251 -8.071 -5.082 1.00 89.69 90 GLU A N 1
ATOM 728 C CA . GLU A 1 90 ? 11.412 -7.684 -6.480 1.00 89.69 90 GLU A CA 1
ATOM 729 C C . GLU A 1 90 ? 10.829 -8.707 -7.463 1.00 89.69 90 GLU A C 1
ATOM 731 O O . GLU A 1 90 ? 10.496 -8.333 -8.589 1.00 89.69 90 GLU A O 1
ATOM 736 N N . ASP A 1 91 ? 10.664 -9.963 -7.039 1.00 91.06 91 ASP A N 1
ATOM 737 C CA . ASP A 1 91 ? 10.093 -11.038 -7.858 1.00 91.06 91 ASP A CA 1
ATOM 738 C C . ASP A 1 91 ? 8.552 -11.029 -7.854 1.00 91.06 91 ASP A C 1
ATOM 740 O O . ASP A 1 91 ? 7.910 -11.772 -8.601 1.00 91.06 91 ASP A O 1
ATOM 744 N N . LYS A 1 92 ? 7.932 -10.187 -7.018 1.00 91.56 92 LYS A N 1
ATOM 745 C CA . LYS A 1 92 ? 6.476 -10.106 -6.874 1.00 91.56 92 LYS A CA 1
ATOM 746 C C . LYS A 1 92 ? 5.844 -9.189 -7.909 1.00 91.56 92 LYS A C 1
ATOM 748 O O . LYS A 1 92 ? 6.340 -8.112 -8.242 1.00 91.56 92 LYS A O 1
ATOM 753 N N . THR A 1 93 ? 4.654 -9.568 -8.353 1.00 96.00 93 THR A N 1
ATOM 754 C CA . THR A 1 93 ? 3.824 -8.716 -9.203 1.00 96.00 93 THR A CA 1
ATOM 755 C C . THR A 1 93 ? 3.235 -7.549 -8.411 1.00 96.00 93 THR A C 1
ATOM 757 O O . THR A 1 93 ? 3.034 -7.605 -7.196 1.00 96.00 93 THR A O 1
ATOM 760 N N . TYR A 1 94 ? 2.851 -6.484 -9.116 1.00 95.50 94 TYR A N 1
ATOM 761 C CA . TYR A 1 94 ? 2.230 -5.311 -8.500 1.00 95.50 94 TYR A CA 1
ATOM 762 C C . TYR A 1 94 ? 0.950 -5.683 -7.731 1.00 95.50 94 TYR A C 1
ATOM 764 O O . TYR A 1 94 ? 0.682 -5.144 -6.657 1.00 95.50 94 TYR A O 1
ATOM 772 N N . GLY A 1 95 ? 0.158 -6.617 -8.271 1.00 95.06 95 GLY A N 1
ATOM 773 C CA . GLY A 1 95 ? -1.067 -7.091 -7.631 1.00 95.06 95 GLY A CA 1
ATOM 774 C C . GLY A 1 95 ? -0.804 -7.790 -6.298 1.00 95.06 95 GLY A C 1
ATOM 775 O O . GLY A 1 95 ? -1.510 -7.523 -5.326 1.00 95.06 95 G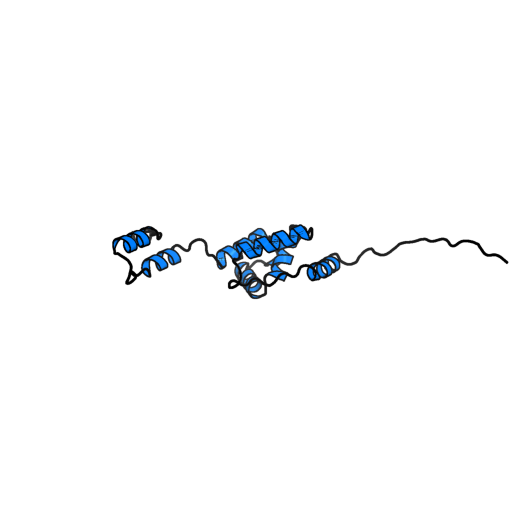LY A O 1
ATOM 776 N N . GLU A 1 96 ? 0.228 -8.631 -6.238 1.00 94.50 96 GLU A N 1
ATOM 777 C CA . GLU A 1 96 ? 0.640 -9.317 -5.009 1.00 94.50 96 GLU A CA 1
ATOM 778 C C . GLU A 1 96 ? 1.143 -8.324 -3.961 1.00 94.50 96 GLU A C 1
ATOM 780 O O . GLU A 1 96 ? 0.681 -8.364 -2.822 1.00 94.50 96 GLU A O 1
ATOM 785 N N . LEU A 1 97 ? 2.007 -7.380 -4.350 1.00 95.25 97 LEU A N 1
ATOM 786 C CA . LEU A 1 97 ? 2.521 -6.340 -3.451 1.00 95.25 97 LEU A CA 1
ATOM 787 C C . LEU A 1 97 ? 1.392 -5.502 -2.843 1.00 95.25 97 LEU A C 1
ATOM 789 O O . LEU A 1 97 ? 1.333 -5.304 -1.630 1.00 95.25 97 LEU A O 1
ATOM 793 N N . VAL A 1 98 ? 0.455 -5.035 -3.675 1.00 94.75 98 VAL A N 1
ATOM 794 C CA . VAL A 1 98 ? -0.698 -4.257 -3.20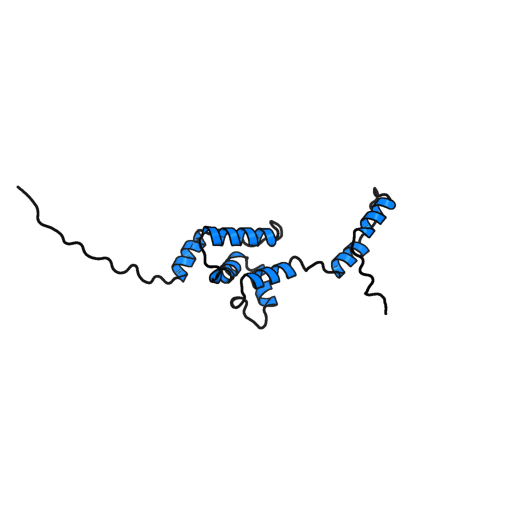2 1.00 94.75 98 VAL A CA 1
ATOM 795 C C . VAL A 1 98 ? -1.546 -5.053 -2.223 1.00 94.75 98 VAL A C 1
ATOM 797 O O . VAL A 1 98 ? -1.993 -4.488 -1.223 1.00 94.75 98 VAL A O 1
ATOM 800 N N . LYS A 1 99 ? -1.769 -6.337 -2.509 1.00 91.44 99 LYS A N 1
ATOM 801 C CA . LYS A 1 99 ? -2.571 -7.218 -1.667 1.00 91.44 99 LYS A CA 1
ATOM 802 C C . LYS A 1 99 ? -1.908 -7.461 -0.310 1.00 91.44 99 LYS A C 1
ATOM 804 O O . LYS A 1 99 ? -2.575 -7.283 0.699 1.00 91.44 99 LYS A O 1
ATOM 809 N N . MET A 1 100 ? -0.612 -7.770 -0.272 1.00 91.69 100 MET A N 1
ATOM 810 C CA . MET A 1 100 ? 0.113 -8.005 0.985 1.00 91.69 100 MET A CA 1
ATOM 811 C C . MET A 1 100 ? 0.071 -6.787 1.914 1.00 91.69 100 MET A C 1
ATOM 813 O O . MET A 1 100 ? -0.211 -6.911 3.103 1.00 91.69 100 MET A O 1
ATOM 817 N N . VAL A 1 101 ? 0.287 -5.587 1.367 1.00 91.81 101 VAL A N 1
ATOM 818 C CA . VAL A 1 101 ? 0.202 -4.350 2.158 1.00 91.81 101 VAL A CA 1
ATOM 819 C C . VAL A 1 101 ? -1.234 -4.079 2.611 1.00 91.81 101 VAL A C 1
ATOM 821 O O . VAL A 1 101 ? -1.449 -3.679 3.753 1.00 91.81 101 VAL A O 1
ATOM 824 N N . GLN A 1 102 ? -2.224 -4.317 1.743 1.00 90.44 102 GLN A N 1
ATOM 825 C CA . GLN A 1 102 ? -3.640 -4.171 2.083 1.00 90.44 102 GLN A CA 1
ATOM 826 C C . GLN A 1 102 ? -4.023 -5.093 3.247 1.00 90.44 102 GLN A C 1
ATOM 828 O O . GLN A 1 102 ? -4.613 -4.614 4.205 1.00 90.44 102 GLN A O 1
ATOM 833 N N . GLU A 1 103 ? -3.649 -6.372 3.197 1.00 86.31 103 GLU A N 1
ATOM 834 C CA . GLU A 1 103 ? -3.924 -7.357 4.252 1.00 86.31 103 GLU A CA 1
ATOM 835 C C . GLU A 1 103 ? -3.199 -7.041 5.565 1.00 86.31 103 GLU A C 1
ATOM 837 O O . GLU A 1 103 ? -3.677 -7.392 6.638 1.00 86.31 103 GLU A O 1
ATOM 842 N N . TYR A 1 104 ? -2.055 -6.363 5.514 1.00 86.38 104 TYR A N 1
ATOM 843 C CA . TYR A 1 104 ? -1.351 -5.964 6.728 1.00 86.38 104 TYR A CA 1
ATOM 844 C C . TYR A 1 104 ? -1.944 -4.707 7.378 1.00 86.38 104 TYR A C 1
ATOM 846 O O . TYR A 1 104 ? -2.108 -4.646 8.596 1.00 86.38 104 TYR A O 1
ATOM 854 N N . ILE A 1 105 ? -2.248 -3.680 6.577 1.00 83.19 105 ILE A N 1
ATOM 855 C CA . ILE A 1 105 ? -2.764 -2.393 7.076 1.00 83.19 105 ILE A CA 1
ATOM 856 C C . ILE A 1 105 ? -4.249 -2.501 7.434 1.00 83.19 105 ILE A C 1
ATOM 858 O O . ILE A 1 105 ? -4.711 -1.909 8.410 1.00 83.19 105 ILE A O 1
ATOM 862 N N . GLU A 1 106 ? -4.995 -3.255 6.638 1.00 72.56 106 GLU A N 1
ATOM 863 C CA . GLU A 1 106 ? -6.415 -3.524 6.798 1.00 72.56 106 GLU A CA 1
ATOM 864 C C . GLU A 1 106 ? -6.600 -5.047 6.788 1.00 72.56 106 GLU A C 1
ATOM 866 O O . GLU A 1 106 ? -7.091 -5.590 5.795 1.00 72.56 106 GLU A O 1
ATOM 871 N N . PRO A 1 107 ? -6.185 -5.755 7.861 1.00 67.88 107 PRO A N 1
ATOM 872 C CA . PRO A 1 107 ? -6.409 -7.190 7.961 1.00 67.88 107 PRO A CA 1
ATOM 873 C C . PRO A 1 107 ? -7.893 -7.448 7.785 1.00 67.88 107 PRO A C 1
ATOM 875 O O . PRO A 1 107 ? -8.698 -6.940 8.576 1.00 67.88 107 PRO A O 1
ATOM 878 N N . ASP A 1 108 ? -8.213 -8.175 6.707 1.00 53.88 108 ASP A N 1
ATOM 879 C CA . ASP A 1 108 ? -9.562 -8.556 6.293 1.00 53.88 108 ASP A CA 1
ATOM 880 C C . ASP A 1 108 ? -10.341 -8.913 7.549 1.00 53.88 108 ASP A C 1
ATOM 882 O O . ASP A 1 108 ? -9.996 -9.892 8.208 1.00 53.88 108 ASP A O 1
ATOM 886 N N . HIS A 1 109 ? -11.268 -8.024 7.930 1.00 54.22 109 HIS A N 1
ATOM 887 C CA . HIS A 1 109 ? -12.137 -8.107 9.102 1.00 54.22 109 HIS A CA 1
ATOM 888 C C . HIS A 1 109 ? -11.682 -9.160 10.112 1.00 54.22 109 HIS A C 1
ATOM 890 O O . HIS A 1 109 ? -12.252 -10.244 10.177 1.00 54.22 109 HIS A O 1
ATOM 896 N N . SER A 1 110 ? -10.609 -8.872 10.859 1.00 56.88 110 SER A N 1
ATOM 897 C CA . SER A 1 110 ? -10.161 -9.795 11.898 1.00 56.88 110 SER A CA 1
ATOM 898 C C . SER A 1 110 ? -11.355 -10.085 12.809 1.00 56.88 110 SER A C 1
ATOM 900 O O . SER A 1 110 ? -11.811 -9.198 13.534 1.00 56.88 110 SER A O 1
ATOM 902 N N . GLU A 1 111 ? -11.873 -11.314 12.764 1.00 58.78 111 GLU A N 1
ATOM 903 C CA . GLU A 1 111 ? -12.982 -11.777 13.608 1.00 58.78 111 GLU A CA 1
ATOM 904 C C . GLU A 1 111 ? -12.702 -11.450 15.080 1.00 58.78 111 GLU A C 1
ATOM 906 O O . GLU A 1 111 ? -13.586 -11.056 15.843 1.00 58.78 111 GLU A O 1
ATOM 911 N N . LEU A 1 112 ? -11.424 -11.523 15.459 1.00 61.16 112 LEU A N 1
ATOM 912 C CA . LEU A 1 112 ? -10.924 -11.135 16.766 1.00 61.16 112 LEU A CA 1
ATOM 913 C C . LEU A 1 112 ? -11.053 -9.628 17.025 1.00 61.16 112 LEU A C 1
ATOM 915 O O . LEU A 1 112 ? -11.463 -9.245 18.115 1.00 61.16 112 LEU A O 1
ATOM 919 N N . ALA A 1 113 ? -10.741 -8.762 16.060 1.00 63.88 113 ALA A N 1
ATOM 920 C CA . ALA A 1 113 ? -10.916 -7.316 16.205 1.00 63.88 113 ALA A CA 1
ATOM 921 C C . ALA A 1 113 ? -12.397 -6.913 16.292 1.00 63.88 113 ALA A C 1
ATOM 923 O O . ALA A 1 113 ? -12.735 -5.980 17.022 1.00 63.88 113 ALA A O 1
ATOM 924 N N . GLU A 1 114 ? -13.293 -7.602 15.586 1.00 65.50 114 GLU A N 1
ATOM 925 C CA . GLU A 1 114 ? -14.737 -7.362 15.688 1.00 65.50 114 GLU A CA 1
ATOM 926 C C . GLU A 1 114 ? -15.322 -7.900 16.995 1.00 65.50 114 GLU A C 1
ATOM 928 O O . GLU A 1 114 ? -16.047 -7.173 17.678 1.00 65.50 114 GLU A O 1
ATOM 933 N N . THR A 1 115 ? -14.894 -9.088 17.426 1.00 67.00 115 THR A N 1
ATOM 934 C CA . THR A 1 115 ? -15.184 -9.621 18.765 1.00 67.00 115 THR A CA 1
ATOM 935 C C . THR A 1 115 ? -14.666 -8.680 19.848 1.00 67.00 115 THR A C 1
ATOM 937 O O . THR A 1 115 ? -15.358 -8.407 20.824 1.00 67.00 115 THR A O 1
ATOM 940 N N . TYR A 1 116 ? -13.474 -8.112 19.670 1.00 70.75 116 TYR A N 1
ATOM 941 C CA . TYR A 1 116 ? -12.902 -7.150 20.603 1.00 70.75 116 TYR A CA 1
ATOM 942 C C . TYR A 1 116 ? -13.702 -5.840 20.635 1.00 70.75 116 TYR A C 1
ATOM 944 O O . TYR A 1 116 ? -13.987 -5.326 21.714 1.00 70.75 116 TYR A O 1
ATOM 952 N N . LYS A 1 117 ? -14.156 -5.327 19.481 1.00 72.50 117 LYS A N 1
ATOM 953 C CA . LYS A 1 117 ? -15.081 -4.178 19.415 1.00 72.50 117 LYS A CA 1
ATOM 954 C C . LYS A 1 117 ? -16.408 -4.475 20.115 1.00 72.50 117 LYS A C 1
ATOM 956 O O . LYS A 1 117 ? -16.917 -3.597 20.806 1.00 72.50 117 LYS A O 1
ATOM 961 N N . PHE A 1 118 ? -16.946 -5.686 19.962 1.00 74.25 118 PHE A N 1
ATOM 962 C CA . PHE A 1 118 ? -18.139 -6.141 20.677 1.00 74.25 118 PHE A CA 1
ATOM 963 C C . PHE A 1 118 ? -17.896 -6.196 22.191 1.00 74.25 118 PHE A C 1
ATOM 965 O O . PHE A 1 118 ? -18.665 -5.618 22.955 1.00 74.25 118 PHE A O 1
ATOM 972 N N . MET A 1 119 ? -16.797 -6.817 22.631 1.00 75.31 119 MET A N 1
ATOM 973 C CA . MET A 1 119 ? -16.436 -6.948 24.048 1.00 75.31 119 MET A CA 1
ATOM 974 C C . MET A 1 119 ? -16.164 -5.604 24.728 1.00 75.31 119 MET A C 1
ATOM 976 O O . MET A 1 119 ? -16.494 -5.428 25.897 1.00 75.31 119 MET A O 1
ATOM 980 N N . LEU A 1 120 ? -15.575 -4.648 24.008 1.00 79.81 120 LEU A N 1
ATOM 981 C CA . LEU A 1 120 ? -15.292 -3.308 24.523 1.00 79.81 120 LEU A CA 1
ATOM 982 C C . LEU A 1 120 ? -16.481 -2.349 24.436 1.00 79.81 120 LEU A C 1
ATOM 984 O O . LEU A 1 120 ? -16.385 -1.207 24.897 1.00 79.81 120 LEU A O 1
ATOM 988 N N . ARG A 1 121 ? -17.596 -2.753 23.824 1.00 83.94 121 ARG A N 1
ATOM 989 C CA . ARG A 1 121 ? -18.741 -1.866 23.668 1.00 83.94 121 ARG A CA 1
ATOM 990 C C . ARG A 1 121 ? -19.438 -1.687 25.015 1.00 83.94 121 ARG A C 1
ATOM 992 O O . ARG A 1 121 ? -20.088 -2.593 25.512 1.00 83.94 121 ARG A O 1
ATOM 999 N N . VAL A 1 122 ? -19.339 -0.481 25.574 1.00 83.94 122 VAL A N 1
ATOM 1000 C CA . VAL A 1 122 ? -20.040 -0.060 26.801 1.00 83.94 122 VAL A CA 1
ATOM 1001 C C . VAL A 1 122 ? -21.135 0.936 26.440 1.00 83.94 122 VAL A C 1
ATOM 1003 O O . VAL A 1 122 ? -20.908 1.791 25.581 1.00 83.94 122 VAL A O 1
ATOM 1006 N N . GLN A 1 123 ? -22.315 0.830 27.058 1.00 88.38 123 GLN A N 1
ATOM 1007 C CA . GLN A 1 123 ? -23.423 1.775 26.869 1.00 88.38 123 GLN A CA 1
ATOM 1008 C C . GLN A 1 123 ? -22.966 3.204 27.187 1.00 88.38 123 GLN A C 1
ATOM 1010 O O . GLN A 1 123 ? -22.358 3.449 28.229 1.00 88.38 123 GLN A O 1
ATOM 1015 N N . LYS A 1 124 ? -23.245 4.151 26.286 1.00 89.19 124 LYS A N 1
ATOM 1016 C CA . LYS A 1 124 ? -22.908 5.565 26.515 1.00 89.19 124 LYS A CA 1
ATOM 1017 C C . LYS A 1 124 ? -23.912 6.192 27.486 1.00 89.19 124 LYS A C 1
ATOM 1019 O O . LYS A 1 124 ? -25.073 5.804 27.501 1.00 89.19 124 LYS A O 1
ATOM 1024 N N . GLU A 1 125 ? -23.494 7.207 28.242 1.00 82.44 125 GLU A N 1
ATOM 1025 C CA . GLU A 1 125 ? -24.347 7.867 29.252 1.00 82.44 125 GLU A CA 1
ATOM 1026 C C . GLU A 1 125 ? -25.663 8.431 28.687 1.00 82.44 125 GLU A C 1
ATOM 1028 O O . GLU A 1 125 ? -26.673 8.466 29.385 1.00 82.44 125 GLU A O 1
ATOM 1033 N N . SER A 1 126 ? -25.665 8.851 27.420 1.00 88.88 126 SER A N 1
ATOM 1034 C CA . SER A 1 126 ? -26.833 9.397 26.717 1.00 88.88 126 SER A CA 1
ATOM 1035 C C . SER A 1 126 ? -27.588 8.378 25.859 1.00 88.88 126 SER A C 1
ATOM 1037 O O . SER A 1 126 ? -28.542 8.746 25.179 1.00 88.88 126 SER A O 1
ATOM 1039 N N . GLU A 1 127 ? -27.158 7.118 25.846 1.00 87.94 127 GLU A N 1
ATOM 1040 C CA . GLU A 1 127 ? -27.713 6.079 24.984 1.00 87.94 127 GLU A CA 1
ATOM 1041 C C . GLU A 1 127 ? -28.786 5.282 25.725 1.00 87.94 127 GLU A C 1
ATOM 1043 O 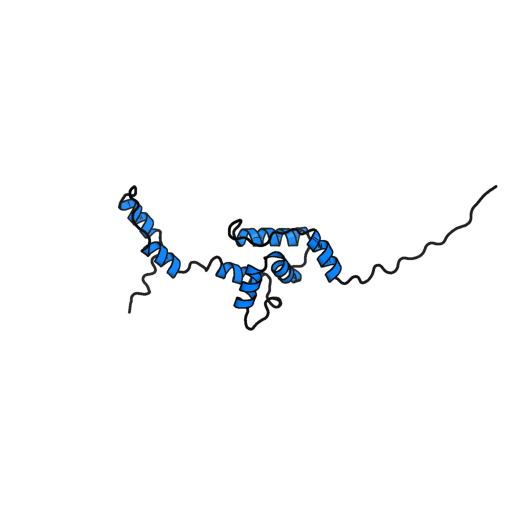O . GLU A 1 127 ? -28.569 4.801 26.838 1.00 87.94 127 GLU A O 1
ATOM 1048 N N . SER A 1 128 ? -29.950 5.101 25.104 1.00 89.31 128 SER A N 1
ATOM 1049 C CA . SER A 1 128 ? -30.985 4.228 25.652 1.00 89.31 128 SER A CA 1
ATOM 1050 C C . SER A 1 128 ? -30.587 2.754 25.535 1.00 89.31 128 SER A C 1
ATOM 1052 O O . SER A 1 128 ? -29.831 2.349 24.654 1.00 89.31 128 SER A O 1
ATOM 1054 N N . ILE A 1 129 ? -31.158 1.907 26.392 1.00 84.81 129 ILE A N 1
ATOM 1055 C CA . ILE A 1 129 ? -30.896 0.458 26.375 1.00 84.81 129 ILE A CA 1
ATOM 1056 C C . ILE A 1 129 ? -31.231 -0.147 25.002 1.00 84.81 129 ILE A C 1
ATOM 1058 O O . ILE A 1 129 ? -30.514 -1.009 24.503 1.00 84.81 129 ILE A O 1
ATOM 1062 N N . THR A 1 130 ? -32.301 0.321 24.360 1.00 86.56 130 THR A N 1
ATOM 1063 C CA . THR A 1 130 ? -32.718 -0.126 23.025 1.00 86.56 130 THR A CA 1
ATOM 1064 C C . THR A 1 130 ? -31.710 0.238 21.938 1.00 86.56 130 THR A C 1
ATOM 1066 O O . THR A 1 130 ? -31.431 -0.593 21.078 1.00 86.56 130 THR A O 1
ATOM 1069 N N . GLU A 1 131 ? -31.141 1.444 21.986 1.00 85.00 131 GLU A N 1
ATOM 1070 C CA . GLU A 1 131 ? -30.099 1.888 21.047 1.00 85.00 131 GLU A CA 1
ATOM 1071 C C . GLU A 1 131 ? -28.798 1.122 21.269 1.00 85.00 131 GLU A C 1
ATOM 1073 O O . GLU A 1 131 ? -28.193 0.647 20.311 1.00 85.00 131 GLU A O 1
ATOM 1078 N N . TYR A 1 132 ? -28.435 0.898 22.532 1.00 86.50 132 TYR A N 1
ATOM 1079 C CA . TYR A 1 132 ? -27.284 0.086 22.897 1.00 86.50 132 TYR A CA 1
ATOM 1080 C C . TYR A 1 132 ? -27.410 -1.351 22.379 1.00 86.50 132 TYR A C 1
ATOM 1082 O O . TYR A 1 132 ? -26.502 -1.862 21.726 1.00 86.50 132 TYR A O 1
ATOM 1090 N N . VAL A 1 133 ? -28.561 -1.995 22.593 1.00 84.12 133 VAL A N 1
ATOM 1091 C CA . VAL A 1 133 ? -28.831 -3.354 22.098 1.00 84.12 133 VAL A CA 1
ATOM 1092 C C . VAL A 1 133 ? -28.869 -3.400 20.568 1.00 84.12 133 VAL A C 1
ATOM 1094 O O . VAL A 1 133 ? -28.383 -4.366 19.982 1.00 84.12 133 VAL A O 1
ATOM 1097 N N . ALA A 1 134 ? -29.416 -2.380 19.902 1.00 83.44 134 ALA A N 1
ATOM 1098 C CA . ALA A 1 134 ? -29.393 -2.291 18.443 1.00 83.44 134 ALA A CA 1
ATOM 1099 C C . ALA A 1 134 ? -27.959 -2.146 17.905 1.00 83.44 134 ALA A C 1
ATOM 1101 O O . ALA A 1 134 ? -27.596 -2.824 16.947 1.00 83.44 134 ALA A O 1
ATOM 1102 N N . ALA A 1 135 ? -27.129 -1.329 18.559 1.00 79.69 135 ALA A N 1
ATOM 1103 C CA . ALA A 1 135 ? -25.724 -1.154 18.213 1.00 79.69 135 ALA A CA 1
ATOM 1104 C C . ALA A 1 135 ? -24.903 -2.430 18.452 1.00 79.69 135 ALA A C 1
ATOM 1106 O O . ALA A 1 135 ? -24.072 -2.769 17.619 1.00 79.69 135 ALA A O 1
ATOM 1107 N N . LEU A 1 136 ? -25.158 -3.165 19.541 1.00 80.88 136 LEU A N 1
ATOM 1108 C CA . LEU A 1 136 ? -24.521 -4.461 19.798 1.00 80.88 136 LEU A CA 1
ATOM 1109 C C . LEU A 1 136 ? -24.895 -5.508 18.745 1.00 80.88 136 LEU A C 1
ATOM 1111 O O . LEU A 1 136 ? -24.034 -6.257 18.306 1.00 80.88 136 LEU A O 1
ATOM 1115 N N . LYS A 1 137 ? -26.161 -5.552 18.313 1.00 76.94 137 LYS A N 1
ATOM 1116 C CA . LYS A 1 137 ? -26.633 -6.483 17.270 1.00 76.94 137 LYS A CA 1
ATOM 1117 C C . LYS A 1 137 ? -26.108 -6.159 15.872 1.00 76.94 137 LYS A C 1
ATOM 1119 O O . LYS A 1 137 ? -26.138 -7.025 15.006 1.00 76.94 137 LYS A O 1
ATOM 1124 N N . ALA A 1 138 ? -25.682 -4.919 15.645 1.00 75.31 138 ALA A N 1
ATOM 1125 C CA . ALA A 1 138 ? -25.041 -4.501 14.404 1.00 75.31 138 ALA A CA 1
ATOM 1126 C C . ALA A 1 138 ? -23.544 -4.864 14.358 1.00 75.31 138 ALA A C 1
ATOM 1128 O O . ALA A 1 138 ? -22.927 -4.726 13.304 1.00 75.31 138 ALA A O 1
ATOM 1129 N N . LEU A 1 139 ? -22.962 -5.308 15.479 1.00 75.75 139 LEU A N 1
ATOM 1130 C CA . LEU A 1 139 ? -21.598 -5.822 15.542 1.00 75.75 139 LEU A CA 1
ATOM 1131 C C . LEU A 1 139 ? -21.613 -7.345 15.324 1.00 75.75 139 LEU A C 1
ATOM 1133 O O . LEU A 1 139 ? -22.461 -8.025 15.908 1.00 75.75 139 LEU A O 1
ATOM 1137 N N . PRO A 1 140 ? -20.700 -7.897 14.511 1.00 62.09 140 PRO A N 1
ATOM 1138 C CA . PRO A 1 140 ? -20.632 -9.338 14.293 1.00 62.09 140 PRO A CA 1
ATOM 1139 C C . PRO A 1 140 ? -20.254 -10.080 15.577 1.00 62.09 140 PRO A C 1
ATOM 1141 O O . PRO A 1 140 ? -19.315 -9.705 16.278 1.00 62.09 140 PRO A O 1
ATOM 1144 N N . LEU A 1 141 ? -21.013 -11.130 15.888 1.00 61.53 141 LEU A N 1
ATOM 1145 C CA . LEU A 1 141 ? -20.743 -12.057 16.981 1.00 61.53 141 LEU A CA 1
ATOM 1146 C C . LEU A 1 141 ? -20.671 -13.463 16.382 1.00 61.53 141 LEU A C 1
ATOM 1148 O O . LEU A 1 141 ? -21.697 -14.123 16.229 1.00 61.53 141 LEU A O 1
ATOM 1152 N N . GLU A 1 142 ? -19.477 -13.915 16.010 1.00 57.66 142 GLU A N 1
ATOM 1153 C CA . GLU A 1 142 ? -19.269 -15.320 15.655 1.00 57.66 142 GLU A CA 1
ATOM 1154 C C . GLU A 1 142 ? -19.179 -16.134 16.953 1.00 57.66 142 GLU A C 1
ATOM 1156 O O . GLU A 1 142 ? -18.238 -16.024 17.738 1.00 57.66 142 GLU A O 1
ATOM 1161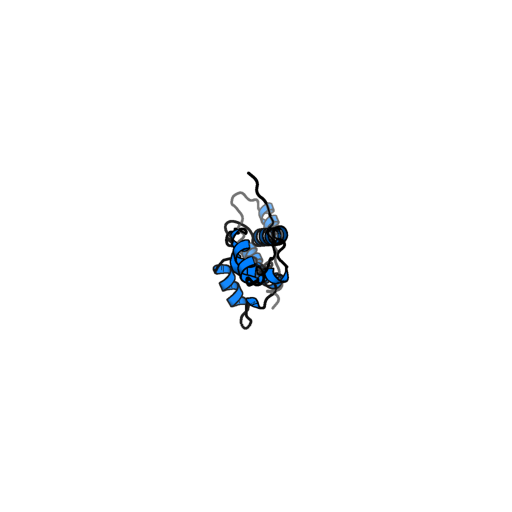 N N . THR A 1 143 ? -20.219 -16.920 17.231 1.00 51.41 143 THR A N 1
ATOM 1162 C CA . THR A 1 143 ? -20.347 -17.759 18.433 1.00 51.41 143 THR A CA 1
ATOM 1163 C C . THR A 1 143 ? -19.660 -19.125 18.295 1.00 51.41 143 THR A C 1
ATOM 1165 O O . THR A 1 143 ? -19.820 -19.979 19.168 1.00 51.41 143 THR A O 1
ATOM 1168 N N . SER A 1 144 ? -18.868 -19.350 17.241 1.00 50.88 144 SER A N 1
ATOM 1169 C CA . SER A 1 144 ? -18.271 -20.657 16.927 1.00 50.88 144 SER A CA 1
ATOM 1170 C C . SER A 1 144 ? -17.066 -21.057 17.795 1.00 50.88 144 SER A C 1
ATOM 1172 O O . SER A 1 144 ? -16.722 -22.236 17.841 1.00 50.88 144 SER A O 1
ATOM 1174 N N . LEU A 1 145 ? -16.465 -20.140 18.566 1.00 51.50 145 LEU A N 1
ATOM 1175 C CA . LEU A 1 145 ? -15.312 -20.449 19.435 1.00 51.50 145 LEU A CA 1
ATOM 1176 C C . LEU A 1 145 ? -15.671 -21.018 20.823 1.00 51.50 145 LEU A C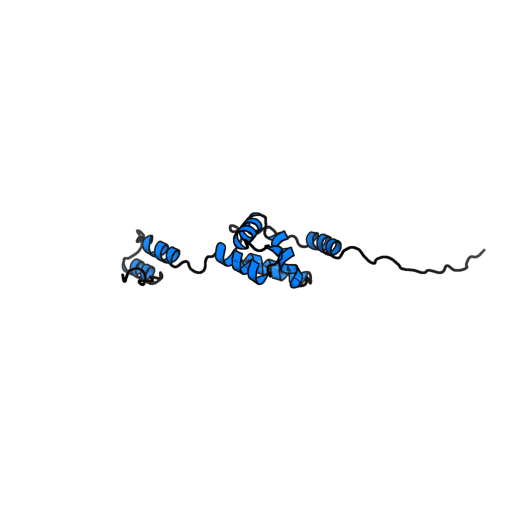 1
ATOM 1178 O O . LEU A 1 145 ? -14.770 -21.329 21.598 1.00 51.50 145 LEU A O 1
ATOM 1182 N N . PHE A 1 146 ? -16.959 -21.169 21.154 1.00 45.94 146 PHE A N 1
ATOM 1183 C CA . PHE A 1 146 ? -17.407 -21.623 22.483 1.00 45.94 146 PHE A CA 1
ATOM 1184 C C . PHE A 1 146 ? -18.253 -22.906 22.488 1.00 45.94 146 PHE A C 1
ATOM 1186 O O . PHE A 1 146 ? -18.845 -23.248 23.511 1.00 45.94 146 PHE A O 1
ATOM 1193 N N . THR A 1 147 ? -18.283 -23.660 21.387 1.00 44.06 147 THR A N 1
ATOM 1194 C CA . THR A 1 147 ? -18.768 -25.049 21.403 1.00 44.06 147 THR A CA 1
ATOM 1195 C C . THR A 1 147 ? -17.581 -26.004 21.498 1.00 44.06 147 THR A C 1
ATOM 1197 O O . THR A 1 147 ? -17.112 -26.523 20.485 1.00 44.06 147 THR A O 1
ATOM 1200 N N . GLY A 1 148 ? -17.083 -26.196 22.718 1.00 39.84 148 GLY A N 1
ATOM 1201 C CA . GLY A 1 148 ? -16.114 -27.225 23.098 1.00 39.84 148 GLY A CA 1
ATOM 1202 C C . GLY A 1 148 ? -16.551 -27.890 24.390 1.00 39.84 148 GLY A C 1
ATOM 1203 O O . GLY A 1 148 ? -16.918 -27.137 25.319 1.00 39.84 148 GLY A O 1
#

Organism: NCBI:txid50390

Secondary structure (DSSP, 8-state):
-------------------HHHHHHHHHTT---PPP-TTT--HHHHHHHHHHHHHHTT--GGGHHHHHHHHS-HHHHHHHHHHHTTS-GGGS-HHHHHHHHHHHHS-TT-HHHHHHHHHT----TT--HHHHHHHHHTS---GGGG--

Foldseek 3Di:
DDDDDDDDDDDDDDPPDDDVVVVVVVVVVVPDDAADDPVPDDLVVSVVVLVVSCVVSVPDQLCSQVVCCVHNDDVLVVQQCVVQPPDDSSPDHPVVSSVSSCCVVPVPPPLVVLVVVLVPQDADPPHDPVRSVVVSVVGDDDPVVPPD